Protein AF-A0A5J4ND02-F1 (afdb_monomer_lite)

Sequence (39 aa):
MYAFDLKLKKCINFVYTGCGGNGNKFRNKVECDRVCDVQ

Radius of gyration: 9.55 Å; chains: 1; bounding box: 25×14×21 Å

Organism: NCBI:txid34504

Secondary structure (DSSP, 8-state):
-EEEETTTTEEEE----SSS--S--BSSHHHHHHHTT--

pLDDT: mean 82.58, std 8.63, range [51.25, 90.44]

Foldseek 3Di:
DWFQDPVVNAIDDDDDPPDDDDPRDDPDRVVNCVVSVSD

Structure (mmCIF, N/CA/C/O backbone):
data_AF-A0A5J4ND02-F1
#
_entry.id   AF-A0A5J4ND02-F1
#
loop_
_atom_site.group_PDB
_atom_site.id
_atom_site.type_symbol
_atom_site.label_atom_id
_atom_site.label_alt_id
_atom_site.label_comp_id
_atom_site.label_asym_id
_atom_site.label_entity_id
_atom_site.label_seq_id
_atom_site.pdbx_PDB_ins_code
_atom_site.Cartn_x
_atom_site.Cartn_y
_atom_site.Cartn_z
_atom_site.occupancy
_atom_site.B_iso_or_equiv
_atom_site.auth_seq_id
_atom_site.auth_comp_id
_atom_site.auth_asym_id
_atom_site.auth_atom_id
_atom_site.pdbx_PDB_model_num
ATOM 1 N N . MET A 1 1 ? 1.462 5.431 -5.226 1.00 85.62 1 MET A N 1
ATOM 2 C CA . MET A 1 1 ? 0.973 4.060 -5.516 1.00 85.62 1 MET A CA 1
ATOM 3 C C . MET A 1 1 ? 0.489 3.453 -4.222 1.00 85.62 1 MET A C 1
ATOM 5 O O . MET A 1 1 ? 0.835 3.993 -3.185 1.00 85.62 1 MET A O 1
ATOM 9 N N . TYR A 1 2 ? -0.327 2.407 -4.249 1.00 88.44 2 TYR A N 1
ATOM 10 C CA . TYR A 1 2 ? -0.830 1.788 -3.022 1.00 88.44 2 TYR A CA 1
ATOM 11 C C . TYR A 1 2 ? -0.246 0.396 -2.851 1.00 88.44 2 TYR A C 1
ATOM 13 O O . TYR A 1 2 ? -0.139 -0.340 -3.825 1.00 88.44 2 TYR A O 1
ATOM 21 N N . ALA A 1 3 ? 0.155 0.060 -1.635 1.00 89.50 3 ALA A N 1
ATOM 22 C CA . ALA A 1 3 ? 0.569 -1.280 -1.250 1.00 89.50 3 ALA A CA 1
ATOM 23 C C . ALA A 1 3 ? -0.229 -1.681 -0.017 1.00 89.50 3 ALA A C 1
ATOM 25 O O . ALA A 1 3 ? -0.518 -0.844 0.841 1.00 89.50 3 ALA A O 1
ATOM 26 N N . PHE A 1 4 ? -0.586 -2.952 0.069 1.00 88.88 4 PHE A N 1
ATOM 27 C CA . PHE A 1 4 ? -1.226 -3.490 1.250 1.00 88.88 4 PHE A CA 1
ATOM 28 C C . PHE A 1 4 ? -0.184 -3.761 2.329 1.00 88.88 4 PHE A C 1
ATOM 30 O O . PHE A 1 4 ? 0.743 -4.552 2.140 1.00 88.88 4 PHE A O 1
ATOM 37 N N . ASP A 1 5 ? -0.333 -3.094 3.466 1.00 88.31 5 ASP A N 1
ATOM 38 C CA . ASP A 1 5 ? 0.476 -3.341 4.645 1.00 88.31 5 ASP A CA 1
ATOM 39 C C . ASP A 1 5 ? -0.204 -4.416 5.500 1.00 88.31 5 ASP A C 1
ATOM 41 O O . ASP A 1 5 ? -1.261 -4.188 6.090 1.00 88.31 5 ASP A O 1
ATOM 45 N N . LEU A 1 6 ? 0.419 -5.595 5.572 1.00 85.12 6 LEU A N 1
ATOM 46 C CA . LEU A 1 6 ? -0.077 -6.736 6.348 1.00 85.12 6 LEU A CA 1
ATOM 47 C C . LEU A 1 6 ? -0.087 -6.477 7.862 1.00 85.12 6 LEU A C 1
ATOM 49 O O . LEU A 1 6 ? -0.890 -7.081 8.569 1.00 85.12 6 LEU A O 1
ATOM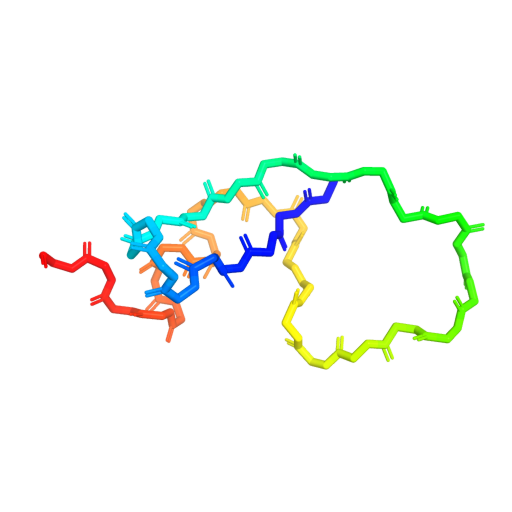 53 N N . LYS A 1 7 ? 0.781 -5.593 8.371 1.00 88.31 7 LYS A N 1
ATOM 54 C CA . LYS A 1 7 ? 0.836 -5.252 9.801 1.00 88.31 7 LYS A CA 1
ATOM 55 C C . LYS A 1 7 ? -0.307 -4.320 10.176 1.00 88.31 7 LYS A C 1
ATOM 57 O O . LYS A 1 7 ? -0.915 -4.486 11.227 1.00 88.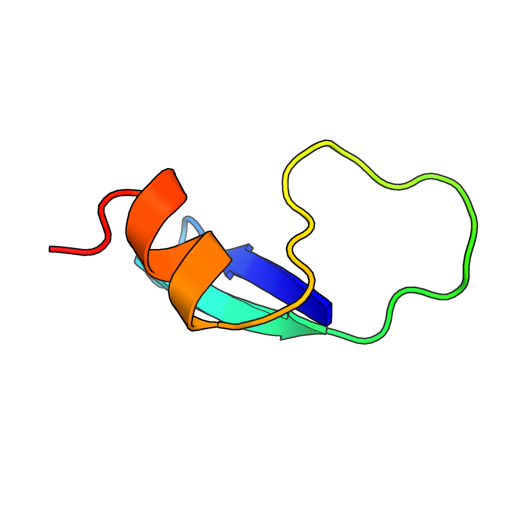31 7 LYS A O 1
ATOM 62 N N . LEU A 1 8 ? -0.601 -3.350 9.311 1.00 86.31 8 LEU A N 1
ATOM 63 C CA . LEU A 1 8 ? -1.697 -2.400 9.511 1.00 86.31 8 LEU A CA 1
ATOM 64 C C . LEU A 1 8 ? -3.047 -2.932 9.015 1.00 86.31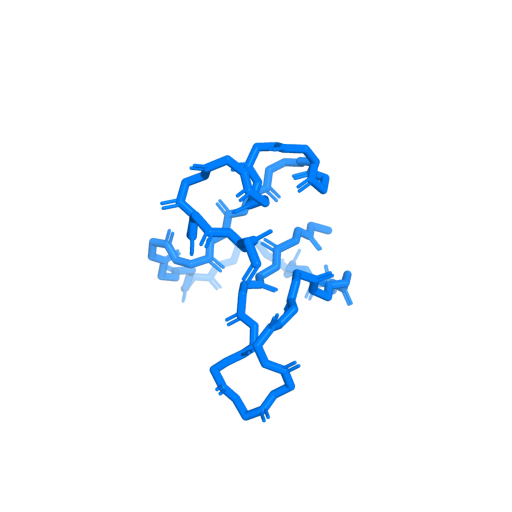 8 LEU A C 1
ATOM 66 O O . LEU A 1 8 ? -4.069 -2.308 9.301 1.00 86.31 8 LEU A O 1
ATOM 70 N N . LYS A 1 9 ? -3.039 -4.044 8.262 1.00 86.31 9 LYS A N 1
ATOM 71 C CA . LYS A 1 9 ? -4.168 -4.562 7.475 1.00 86.31 9 LYS A CA 1
ATOM 72 C C . LYS A 1 9 ? -4.840 -3.462 6.654 1.00 86.31 9 LYS A C 1
ATOM 74 O O . LYS A 1 9 ? -6.059 -3.332 6.647 1.00 86.31 9 LYS A O 1
ATOM 79 N N . LYS A 1 10 ? -4.041 -2.605 6.015 1.00 87.81 10 LYS A N 1
ATOM 80 C CA . LYS A 1 10 ? -4.536 -1.421 5.300 1.00 87.81 10 LYS A CA 1
ATOM 81 C C . LYS A 1 10 ? -3.716 -1.134 4.059 1.00 87.81 10 LYS A C 1
ATOM 83 O O . LYS A 1 10 ? -2.501 -1.315 4.041 1.00 87.81 10 LYS A O 1
ATOM 88 N N . CYS A 1 11 ? -4.379 -0.590 3.049 1.00 90.44 11 CYS A N 1
ATOM 89 C CA . CYS A 1 11 ? -3.723 -0.051 1.871 1.00 90.44 11 CYS A CA 1
ATOM 90 C C . CYS A 1 11 ? -3.107 1.318 2.162 1.00 90.44 11 CYS A C 1
ATOM 92 O O . CYS A 1 11 ? -3.815 2.304 2.389 1.00 90.44 11 CYS A O 1
ATOM 94 N N . ILE A 1 12 ? -1.777 1.380 2.132 1.00 90.31 12 ILE A N 1
ATOM 95 C CA . ILE A 1 12 ? -0.999 2.596 2.372 1.00 90.31 12 ILE A CA 1
ATOM 96 C C . ILE A 1 12 ? -0.469 3.166 1.061 1.00 90.31 12 ILE A C 1
ATOM 98 O O . ILE A 1 12 ? -0.167 2.430 0.120 1.00 90.31 12 ILE A O 1
ATOM 102 N N . ASN A 1 13 ? -0.362 4.493 0.988 1.00 89.75 13 ASN A N 1
ATOM 103 C CA . ASN A 1 13 ? 0.265 5.143 -0.155 1.00 89.75 13 ASN A CA 1
ATOM 104 C C . ASN A 1 13 ? 1.793 5.083 -0.010 1.00 89.75 13 ASN A C 1
ATOM 106 O O . ASN A 1 13 ? 2.325 5.379 1.056 1.00 89.75 13 ASN A O 1
ATOM 110 N N . PHE A 1 14 ? 2.487 4.724 -1.085 1.00 83.81 14 PHE A N 1
ATOM 111 C CA . PHE A 1 14 ? 3.939 4.714 -1.173 1.00 83.81 14 PHE A CA 1
ATOM 112 C C . PHE A 1 14 ? 4.426 5.252 -2.526 1.00 83.81 14 PHE A C 1
ATOM 114 O O . PHE A 1 14 ? 3.737 5.166 -3.557 1.00 83.81 14 PHE A O 1
ATOM 121 N N . VAL A 1 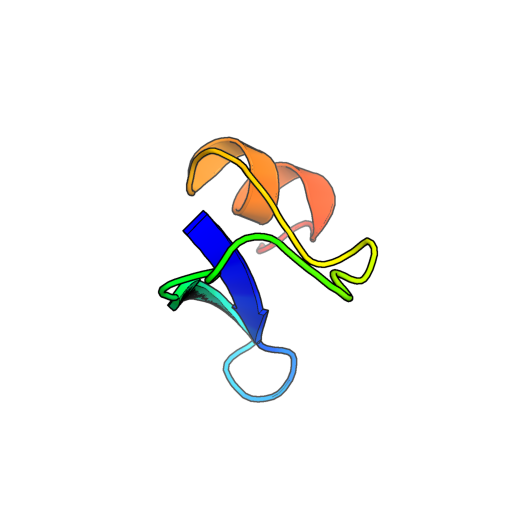15 ? 5.643 5.798 -2.528 1.00 80.81 15 VAL A N 1
ATOM 122 C CA . VAL A 1 15 ? 6.336 6.248 -3.739 1.00 80.81 15 VAL A CA 1
ATOM 123 C C . VAL A 1 15 ? 7.092 5.065 -4.338 1.00 80.81 15 VAL A C 1
ATOM 125 O O . VAL A 1 15 ? 8.009 4.528 -3.727 1.00 80.81 15 VAL A O 1
ATOM 128 N N . TYR A 1 16 ? 6.700 4.656 -5.542 1.00 78.62 16 TYR A N 1
ATOM 129 C CA . TYR A 1 16 ? 7.419 3.651 -6.320 1.00 78.62 16 TYR A CA 1
ATOM 130 C C . TYR A 1 16 ? 8.298 4.352 -7.356 1.00 78.62 16 TYR A C 1
ATOM 132 O O . TYR A 1 16 ? 7.782 5.091 -8.191 1.00 78.62 16 TYR A O 1
ATOM 140 N N . THR A 1 17 ? 9.605 4.104 -7.318 1.00 78.38 17 THR A N 1
ATOM 141 C CA . THR A 1 17 ? 10.613 4.806 -8.134 1.00 78.38 17 THR A CA 1
ATOM 142 C C . THR A 1 17 ? 10.808 4.221 -9.535 1.00 78.38 17 THR A C 1
ATOM 144 O O . THR A 1 17 ? 11.562 4.777 -10.323 1.00 78.38 17 THR A O 1
ATOM 147 N N . GLY A 1 18 ? 10.103 3.142 -9.890 1.00 71.38 18 GLY A N 1
ATOM 148 C CA . GLY A 1 18 ? 10.013 2.664 -11.276 1.00 71.38 18 GLY A CA 1
ATOM 149 C C . GLY A 1 18 ? 10.606 1.280 -11.546 1.00 71.38 18 GLY A C 1
ATOM 150 O O . GLY A 1 18 ? 10.214 0.667 -12.534 1.00 71.38 18 GLY A O 1
ATOM 151 N N . CYS A 1 19 ? 11.446 0.725 -10.665 1.00 72.88 19 CYS A N 1
ATOM 152 C CA . CYS A 1 19 ? 12.109 -0.570 -10.883 1.00 72.88 19 CYS A CA 1
ATOM 153 C C . CYS A 1 19 ? 11.972 -1.519 -9.674 1.00 72.88 19 CYS A C 1
ATOM 155 O O . CYS A 1 19 ? 11.950 -1.061 -8.534 1.00 72.88 19 CYS A O 1
ATOM 157 N N . GLY A 1 20 ? 11.872 -2.835 -9.922 1.00 70.50 20 GLY A N 1
ATOM 158 C CA . GLY A 1 20 ? 11.890 -3.876 -8.878 1.00 70.50 20 GLY A CA 1
ATOM 159 C C . GLY A 1 20 ? 10.590 -4.078 -8.084 1.00 70.50 20 GLY A C 1
ATOM 160 O O . GLY A 1 20 ? 10.631 -4.547 -6.950 1.00 70.50 20 GLY A O 1
ATOM 161 N N . GLY A 1 21 ? 9.433 -3.700 -8.633 1.00 69.06 21 GLY A N 1
ATOM 162 C CA . GLY A 1 21 ? 8.142 -3.859 -7.957 1.00 69.06 21 GLY A CA 1
ATOM 163 C C . GLY A 1 21 ? 7.709 -5.319 -7.796 1.00 69.06 21 GLY A C 1
ATOM 164 O O . GLY A 1 21 ? 7.937 -6.144 -8.675 1.00 69.06 21 GLY A O 1
ATOM 165 N N . ASN A 1 22 ? 7.027 -5.616 -6.690 1.00 73.62 22 ASN A N 1
ATOM 166 C CA . ASN A 1 22 ? 6.297 -6.868 -6.489 1.00 73.62 22 ASN A CA 1
ATOM 167 C C . ASN A 1 22 ? 4.800 -6.678 -6.832 1.00 73.62 22 ASN A C 1
ATOM 169 O O . ASN A 1 22 ? 4.355 -5.566 -7.123 1.00 73.62 22 ASN A O 1
ATOM 173 N N . GLY A 1 23 ? 4.011 -7.757 -6.792 1.00 78.38 23 GLY A N 1
ATOM 174 C CA . GLY A 1 23 ? 2.566 -7.714 -7.069 1.00 78.38 23 GLY A CA 1
ATOM 175 C C . GLY A 1 23 ? 1.728 -6.929 -6.049 1.00 78.38 23 GLY A C 1
ATOM 176 O O . GLY A 1 23 ? 0.542 -6.721 -6.275 1.00 78.38 23 GLY A O 1
ATOM 177 N N . ASN A 1 24 ? 2.31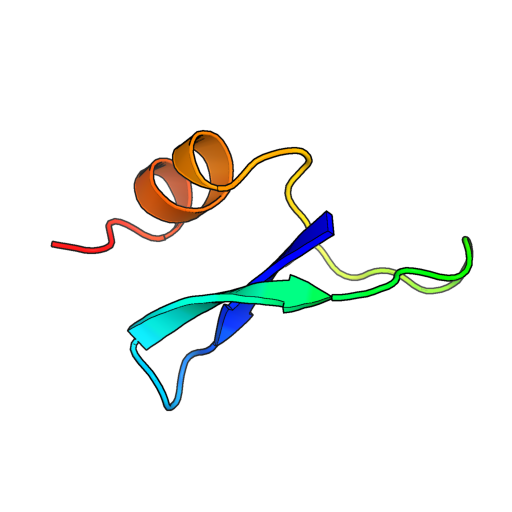9 -6.454 -4.949 1.00 82.06 24 ASN A N 1
ATOM 178 C CA . ASN A 1 24 ? 1.635 -5.675 -3.917 1.00 82.06 24 ASN A CA 1
ATOM 179 C C . ASN A 1 24 ? 1.666 -4.173 -4.252 1.00 82.06 24 ASN A C 1
ATOM 181 O O . ASN A 1 24 ? 2.162 -3.340 -3.492 1.00 82.06 24 ASN A O 1
ATOM 185 N N . LYS A 1 25 ? 1.213 -3.843 -5.462 1.00 85.62 25 LYS A N 1
ATOM 186 C CA . LYS A 1 25 ? 1.339 -2.519 -6.064 1.00 85.62 25 LYS A CA 1
ATOM 187 C C . LYS A 1 25 ? 0.094 -2.203 -6.876 1.00 85.62 25 LYS A C 1
ATOM 189 O O . LYS A 1 25 ? -0.097 -2.714 -7.974 1.00 85.62 25 LYS A O 1
ATOM 194 N N . PHE A 1 26 ? -0.680 -1.258 -6.376 1.00 88.25 26 PHE A N 1
ATOM 195 C CA . PHE A 1 26 ? -1.958 -0.851 -6.938 1.00 88.25 26 PHE A CA 1
ATOM 196 C C . PHE A 1 26 ? -1.915 0.615 -7.368 1.00 88.25 26 PHE A C 1
ATOM 198 O O . PHE A 1 26 ? -1.162 1.436 -6.819 1.00 88.25 26 PHE A O 1
ATOM 205 N N . ARG A 1 27 ? -2.700 0.963 -8.390 1.00 85.69 27 ARG A N 1
ATOM 206 C CA . ARG A 1 27 ? -2.725 2.327 -8.944 1.00 85.69 27 ARG A CA 1
ATOM 207 C C . ARG A 1 27 ? -3.511 3.278 -8.054 1.00 85.69 27 ARG A C 1
ATOM 209 O O . ARG A 1 27 ? -3.145 4.445 -7.943 1.00 85.69 27 ARG A O 1
ATOM 216 N N . ASN A 1 28 ? -4.549 2.782 -7.393 1.00 87.88 28 ASN A N 1
ATOM 217 C CA . ASN A 1 28 ? -5.383 3.551 -6.479 1.00 87.88 28 ASN A CA 1
ATOM 218 C C . ASN A 1 28 ? -5.745 2.730 -5.230 1.00 87.88 28 ASN A C 1
ATOM 220 O O . ASN A 1 28 ? -5.544 1.517 -5.184 1.00 87.88 28 ASN A O 1
ATOM 224 N N . LYS A 1 29 ? -6.254 3.417 -4.202 1.00 87.06 29 LYS A N 1
ATOM 225 C CA . LYS A 1 29 ? -6.594 2.801 -2.916 1.00 87.06 29 LYS A CA 1
ATOM 226 C C . LYS A 1 29 ? -7.713 1.765 -3.050 1.00 87.06 29 LYS A C 1
ATOM 228 O O . LYS A 1 29 ? -7.605 0.695 -2.478 1.00 87.06 29 LYS A O 1
ATOM 233 N N . VAL A 1 30 ? -8.740 2.070 -3.846 1.00 88.38 30 VAL A N 1
ATOM 234 C CA . VAL A 1 30 ? -9.927 1.217 -4.030 1.00 88.38 30 VAL A CA 1
ATOM 235 C C . VAL A 1 30 ? -9.558 -0.139 -4.627 1.00 88.38 30 VAL A C 1
ATOM 237 O O . VAL A 1 30 ? -10.078 -1.160 -4.200 1.00 88.38 30 VAL A O 1
ATOM 240 N N . GLU A 1 31 ? -8.653 -0.158 -5.604 1.00 88.50 31 GLU A N 1
ATOM 241 C CA . GLU A 1 31 ? -8.117 -1.383 -6.198 1.00 88.50 31 GLU A CA 1
ATOM 242 C C . GLU A 1 31 ? -7.386 -2.228 -5.149 1.00 88.50 31 GLU A C 1
ATOM 244 O O . GLU A 1 31 ? -7.645 -3.421 -5.042 1.00 88.50 31 GLU A O 1
ATOM 249 N N . CYS A 1 32 ? -6.542 -1.599 -4.328 1.00 90.06 32 CYS A N 1
ATOM 250 C CA . CYS A 1 32 ? -5.852 -2.276 -3.234 1.00 90.06 32 CYS A CA 1
ATOM 251 C C . CYS A 1 32 ? -6.837 -2.836 -2.191 1.00 90.06 32 CYS A C 1
ATOM 253 O O . CYS A 1 32 ? -6.743 -4.006 -1.831 1.00 90.06 32 CYS A O 1
ATOM 255 N N . ASP A 1 33 ? -7.810 -2.028 -1.753 1.00 88.06 33 ASP A N 1
ATOM 256 C CA . ASP A 1 33 ? -8.789 -2.420 -0.733 1.00 88.06 33 ASP A CA 1
ATOM 257 C C . ASP A 1 33 ? -9.677 -3.581 -1.229 1.00 88.06 33 ASP A C 1
ATOM 259 O O . ASP A 1 33 ? -9.995 -4.486 -0.462 1.00 88.06 33 ASP A O 1
ATOM 263 N N . ARG A 1 34 ? -10.029 -3.591 -2.527 1.00 88.25 34 ARG A N 1
ATOM 264 C CA . ARG A 1 34 ? -10.779 -4.684 -3.172 1.00 88.25 34 ARG A CA 1
ATOM 265 C C . ARG A 1 34 ? -9.964 -5.964 -3.328 1.00 88.25 34 ARG A C 1
ATOM 267 O O . ARG A 1 34 ? -10.506 -7.042 -3.132 1.00 88.25 34 ARG A O 1
ATOM 274 N N . VAL A 1 35 ? -8.699 -5.867 -3.743 1.00 86.75 35 VAL A N 1
ATOM 275 C CA . VAL A 1 35 ? -7.858 -7.051 -3.997 1.00 86.75 35 VAL A CA 1
ATOM 276 C C . VAL A 1 35 ? -7.435 -7.718 -2.694 1.00 86.75 35 VAL A C 1
ATOM 278 O O . VAL A 1 35 ? -7.381 -8.943 -2.621 1.00 86.75 35 VAL A O 1
ATOM 281 N N . CYS A 1 36 ? -7.135 -6.927 -1.667 1.00 84.12 36 CYS A N 1
ATOM 282 C CA . CYS A 1 36 ? -6.704 -7.441 -0.372 1.00 84.12 36 CYS A CA 1
ATOM 283 C C . CYS A 1 36 ? -7.864 -7.713 0.596 1.00 84.12 36 CYS A C 1
ATOM 285 O O . CYS A 1 36 ? -7.588 -7.998 1.758 1.00 84.12 36 CYS A O 1
ATOM 287 N N . ASP A 1 37 ? -9.111 -7.633 0.109 1.00 74.62 37 ASP A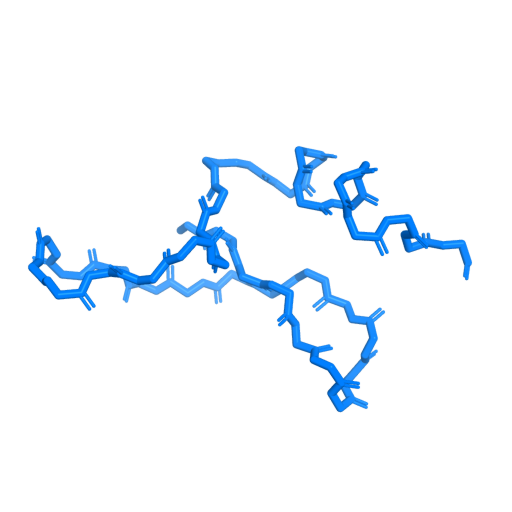 N 1
ATOM 288 C CA . ASP A 1 37 ? -10.362 -7.842 0.852 1.00 74.62 37 ASP A CA 1
ATOM 289 C C . ASP A 1 37 ? -10.292 -7.223 2.253 1.00 74.62 37 ASP A C 1
ATOM 291 O O . ASP A 1 37 ? -10.372 -7.895 3.281 1.00 74.62 37 ASP A O 1
ATOM 295 N N . VAL A 1 38 ? -10.026 -5.912 2.287 1.00 61.69 38 VAL A N 1
ATOM 296 C CA . VAL A 1 38 ? -9.898 -5.157 3.538 1.00 61.69 38 VAL A CA 1
ATOM 297 C C . VAL A 1 38 ? -11.300 -4.917 4.097 1.00 61.69 38 VAL A C 1
ATOM 299 O O . VAL A 1 38 ? -11.856 -3.828 3.951 1.00 61.69 38 VAL A O 1
ATOM 302 N N . GLN A 1 39 ? -11.890 -5.968 4.664 1.00 51.25 39 GLN A N 1
ATOM 303 C CA . GLN A 1 39 ? -13.113 -5.931 5.467 1.00 51.25 39 GLN A CA 1
ATOM 304 C C . GLN A 1 39 ? -12.781 -5.740 6.949 1.00 51.25 39 GLN A C 1
ATOM 306 O O . GLN A 1 39 ? -11.872 -6.435 7.465 1.00 51.25 39 GLN A O 1
#

InterPro domains:
  IPR002223 Pancreatic trypsin inhibitor Kunitz domain [PF00014] (2-36)
  IPR002223 Pancreatic trypsin inhibitor Kunitz domain [PR00759] (11-21)
  IPR002223 Pancreatic trypsin inhibitor Kunitz domain [PR00759] (21-36)
  IPR002223 Pancreatic trypsin inhibitor Kunitz domain [PS50279] (1-36)
  IPR002223 Pancreatic trypsin inhibitor Kunitz domain [SM00131] (1-37)
  IPR020901 Proteinase inhibitor I2, Kunitz, conserved site [PS00280] (14-32)
  IPR036880 Pancreatic trypsin inhibitor Kunitz domain superfamily [G3DSA:4.10.410.10] (1-37)
  IPR036880 Pancreatic trypsin inhibitor Kunitz domain superfamily [SSF57362] (1-37)